Protein AF-A0A3S8WX24-F1 (afdb_monomer_lite)

Sequence (68 aa):
MWPRHADTPGATVVGVPEQDEEPPPGRHVTTTTEQGPFCLARCTCGWRGPARRARSQARKDAKNHTPE

Foldseek 3Di:
DDDDDDDDPPPPCPDDPPDPPLPDPPDWDWDWDDDDQAIKIATSVGDIHDPGHHPVVNVVSSVPDDDD

pLDDT: mean 75.64, std 15.4, range [43.84, 92.06]

Secondary structure (DSSP, 8-state):
----------------------PPTT---EEEEEETTEEEEEETTS-BPPSSB-HHHHHHHHHH----

Structure (mmCIF, N/CA/C/O backbone):
data_AF-A0A3S8WX24-F1
#
_entry.id   AF-A0A3S8WX24-F1
#
loop_
_atom_site.group_PDB
_atom_site.id
_atom_site.type_symbol
_atom_site.label_atom_id
_atom_site.label_alt_id
_atom_site.label_comp_id
_atom_site.label_asym_id
_atom_site.label_entity_id
_atom_site.label_seq_id
_atom_site.pdbx_PDB_ins_code
_atom_site.Cartn_x
_atom_site.Cartn_y
_atom_site.Cartn_z
_atom_site.occupancy
_atom_site.B_iso_or_equiv
_atom_site.auth_seq_id
_atom_site.auth_comp_id
_atom_site.auth_asym_id
_atom_site.auth_atom_id
_atom_site.pdbx_PDB_model_num
ATOM 1 N N . MET A 1 1 ? -49.273 1.803 19.730 1.00 43.84 1 MET A N 1
ATOM 2 C CA . MET A 1 1 ? -48.927 0.775 18.726 1.00 43.84 1 MET A CA 1
ATOM 3 C C . MET A 1 1 ? -47.998 1.390 17.679 1.00 43.84 1 MET A C 1
ATOM 5 O O . MET A 1 1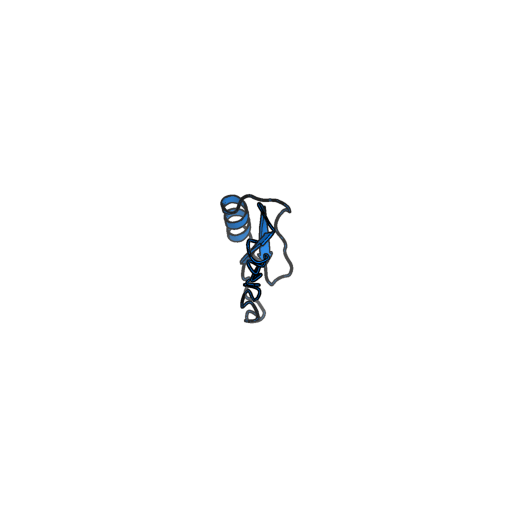 ? -48.474 1.978 16.724 1.00 43.84 1 MET A O 1
ATOM 9 N N . TRP A 1 2 ? -46.682 1.381 17.906 1.00 47.34 2 TRP A N 1
ATOM 10 C CA . TRP A 1 2 ? -45.702 1.833 16.902 1.00 47.34 2 TRP A CA 1
ATOM 11 C C . TRP A 1 2 ? -45.328 0.648 15.999 1.00 47.34 2 TRP A C 1
ATOM 13 O O . TRP A 1 2 ? -45.134 -0.448 16.535 1.00 47.34 2 TRP A O 1
ATOM 23 N N . PRO A 1 3 ? -45.241 0.807 14.667 1.00 59.97 3 PRO A N 1
ATOM 24 C CA . PRO A 1 3 ? -44.858 -0.290 13.800 1.00 59.97 3 PRO A CA 1
ATOM 25 C C . PRO A 1 3 ? -43.335 -0.503 13.796 1.00 59.97 3 PRO A C 1
ATOM 27 O O . PRO A 1 3 ? -42.535 0.412 13.641 1.00 59.97 3 PRO A O 1
ATOM 30 N N . ARG A 1 4 ? -43.026 -1.779 14.013 1.00 61.41 4 ARG A N 1
ATOM 31 C CA . ARG A 1 4 ? -41.825 -2.606 13.839 1.00 61.41 4 ARG A CA 1
ATOM 32 C C . ARG A 1 4 ? -40.648 -2.061 12.999 1.00 61.41 4 ARG A C 1
ATOM 34 O O . ARG A 1 4 ? -40.821 -1.590 11.883 1.00 61.41 4 ARG A O 1
ATOM 41 N N . HIS A 1 5 ? -39.446 -2.285 13.542 1.00 61.59 5 HIS A N 1
ATOM 42 C CA . HIS A 1 5 ? -38.119 -2.183 12.919 1.00 61.59 5 HIS A CA 1
ATOM 43 C C . HIS A 1 5 ? -38.005 -2.824 11.526 1.00 61.59 5 HIS A C 1
ATOM 45 O O . HIS A 1 5 ? -38.502 -3.933 11.334 1.00 61.59 5 HIS A O 1
ATOM 51 N N . ALA A 1 6 ? -37.213 -2.198 10.648 1.00 56.31 6 ALA A N 1
ATOM 52 C CA . ALA A 1 6 ? -36.015 -2.793 10.037 1.00 56.31 6 ALA A CA 1
ATOM 53 C C . ALA A 1 6 ? -35.323 -1.738 9.151 1.00 56.31 6 ALA A C 1
ATOM 55 O O . ALA A 1 6 ? -35.613 -1.640 7.961 1.00 56.31 6 ALA A O 1
ATOM 56 N N . ASP A 1 7 ? -34.420 -0.934 9.724 1.00 59.69 7 ASP A N 1
ATOM 57 C CA . ASP A 1 7 ? -33.455 -0.216 8.887 1.00 59.69 7 ASP A CA 1
ATOM 58 C C . ASP A 1 7 ? -32.440 -1.248 8.394 1.00 59.69 7 ASP A C 1
ATOM 60 O O . ASP A 1 7 ? -31.858 -2.006 9.174 1.00 59.69 7 ASP A O 1
ATOM 64 N N . THR A 1 8 ? -32.354 -1.376 7.079 1.00 62.19 8 THR A N 1
ATOM 65 C CA . THR A 1 8 ? -31.608 -2.432 6.401 1.00 62.19 8 THR A CA 1
ATOM 66 C C . THR A 1 8 ? -30.125 -2.086 6.466 1.00 62.19 8 THR A C 1
ATOM 68 O O . THR A 1 8 ? -29.748 -1.070 5.883 1.00 62.19 8 THR A O 1
ATOM 71 N N . PRO A 1 9 ? -29.232 -2.896 7.070 1.00 57.03 9 PRO A N 1
ATOM 72 C CA . PRO A 1 9 ? -27.819 -2.732 6.790 1.00 57.03 9 PRO A CA 1
ATOM 73 C C . PRO A 1 9 ? -27.577 -3.272 5.379 1.00 57.03 9 PRO A C 1
ATOM 75 O O . PRO A 1 9 ? -27.286 -4.450 5.176 1.00 57.03 9 PRO A O 1
ATOM 78 N N . GLY A 1 10 ? -27.737 -2.399 4.384 1.00 54.16 10 GLY A N 1
ATOM 79 C CA . GLY A 1 10 ? -27.179 -2.597 3.058 1.00 54.16 10 GLY A CA 1
ATOM 80 C C . GLY A 1 10 ? -25.666 -2.601 3.202 1.00 54.16 10 GLY A C 1
ATOM 81 O O . GLY A 1 10 ? -25.027 -1.558 3.125 1.00 54.16 10 GLY A O 1
ATOM 82 N N . ALA A 1 11 ? -25.096 -3.768 3.493 1.00 60.78 11 ALA A N 1
ATOM 83 C CA . ALA A 1 11 ? -23.665 -3.986 3.432 1.00 60.78 11 ALA A CA 1
ATOM 84 C C . ALA A 1 11 ? -23.240 -3.822 1.969 1.00 60.78 11 ALA A C 1
ATOM 86 O O . ALA A 1 11 ? -23.261 -4.771 1.186 1.00 60.78 11 ALA A O 1
ATOM 87 N N . THR A 1 12 ? -22.895 -2.595 1.582 1.00 61.91 12 THR A N 1
ATOM 88 C CA . THR A 1 12 ? -22.268 -2.308 0.298 1.00 61.91 12 THR A CA 1
ATOM 89 C C . THR A 1 12 ? -20.876 -2.925 0.340 1.00 61.91 12 THR A C 1
ATOM 91 O O . THR A 1 12 ? -19.920 -2.321 0.824 1.00 61.91 12 THR A O 1
ATOM 94 N N . VAL A 1 13 ? -20.758 -4.170 -0.117 1.00 61.56 13 VAL A N 1
ATOM 95 C CA . VAL A 1 13 ? -19.462 -4.779 -0.412 1.00 61.56 13 VAL A CA 1
ATOM 96 C C . VAL A 1 13 ? -18.899 -4.025 -1.613 1.00 61.56 13 VAL A C 1
ATOM 98 O O . VAL A 1 13 ? -19.160 -4.364 -2.762 1.00 61.56 13 VAL A O 1
ATOM 101 N N . VAL A 1 14 ? -18.142 -2.960 -1.355 1.00 59.66 14 VAL A N 1
ATOM 102 C CA . VAL A 1 14 ? -17.241 -2.379 -2.354 1.00 59.66 14 VAL A CA 1
ATOM 103 C C . VAL A 1 14 ? -16.019 -3.290 -2.378 1.00 59.66 14 VAL A C 1
ATOM 105 O O . VAL A 1 14 ? -15.052 -3.084 -1.650 1.00 59.66 14 VAL A O 1
ATOM 108 N N . GLY A 1 15 ? -16.128 -4.394 -3.109 1.00 54.72 15 GLY A N 1
ATOM 109 C CA . GLY A 1 15 ? -15.172 -5.492 -3.049 1.00 54.72 15 GLY A CA 1
ATOM 110 C C . GLY A 1 15 ? -14.777 -6.000 -4.420 1.00 54.72 15 GLY A C 1
ATOM 111 O O . GLY A 1 15 ? -14.976 -7.174 -4.688 1.00 54.72 15 GLY A O 1
ATOM 112 N N . VAL A 1 16 ? -14.196 -5.141 -5.259 1.00 50.03 16 VAL A N 1
ATOM 113 C CA . VAL A 1 16 ? -13.265 -5.593 -6.300 1.00 50.03 16 VAL A CA 1
ATOM 114 C C . VAL A 1 16 ? -12.184 -4.517 -6.448 1.00 50.03 16 VAL A C 1
ATOM 116 O O . VAL A 1 16 ? -12.430 -3.499 -7.093 1.00 50.03 16 VAL A O 1
ATOM 119 N N . PRO A 1 17 ? -10.999 -4.636 -5.818 1.00 51.28 17 PRO A N 1
ATOM 120 C CA . PRO A 1 17 ? -9.861 -3.905 -6.339 1.00 51.28 17 PRO A CA 1
ATOM 121 C C . PRO A 1 17 ? -9.549 -4.541 -7.692 1.00 51.28 17 PRO A C 1
ATOM 123 O O . PRO A 1 17 ? -8.978 -5.626 -7.739 1.00 51.28 17 PRO A O 1
ATOM 126 N N . GLU A 1 18 ? -9.979 -3.888 -8.769 1.00 52.22 18 GLU A N 1
ATOM 127 C CA . GLU A 1 18 ? -9.569 -4.195 -10.137 1.00 52.22 18 GLU A CA 1
ATOM 128 C C . GLU A 1 18 ? -8.034 -4.215 -10.187 1.00 52.22 18 GLU A C 1
ATOM 130 O O . GLU A 1 18 ? -7.348 -3.189 -10.140 1.00 52.22 18 GLU A O 1
ATOM 135 N N . GLN A 1 19 ? -7.485 -5.421 -10.110 1.00 54.25 19 GLN A N 1
ATOM 136 C CA . GLN A 1 19 ? -6.058 -5.702 -10.038 1.00 54.25 19 GLN A CA 1
ATOM 137 C C . GLN A 1 19 ? -5.786 -7.020 -10.774 1.00 54.25 19 GLN A C 1
ATOM 139 O O . GLN A 1 19 ? -5.055 -7.861 -10.264 1.00 54.25 19 GLN A O 1
ATOM 144 N N . ASP A 1 20 ? -6.369 -7.175 -11.961 1.00 54.25 20 ASP A N 1
ATOM 145 C CA . ASP A 1 20 ? -6.052 -8.248 -12.911 1.00 54.25 20 ASP A CA 1
ATOM 146 C C . ASP A 1 20 ? -5.565 -7.646 -14.239 1.00 54.25 20 ASP A C 1
ATOM 148 O O . ASP A 1 20 ? -5.937 -8.069 -15.325 1.00 54.25 20 ASP A O 1
ATOM 152 N N . GLU A 1 21 ? -4.709 -6.627 -14.152 1.00 56.06 21 GLU A N 1
ATOM 153 C CA . GLU A 1 21 ? -3.744 -6.366 -15.219 1.00 56.06 21 GLU A CA 1
ATOM 154 C C . GLU A 1 21 ? -2.456 -7.062 -14.775 1.00 56.06 21 GLU A C 1
ATOM 156 O O . GLU A 1 21 ? -1.667 -6.503 -14.002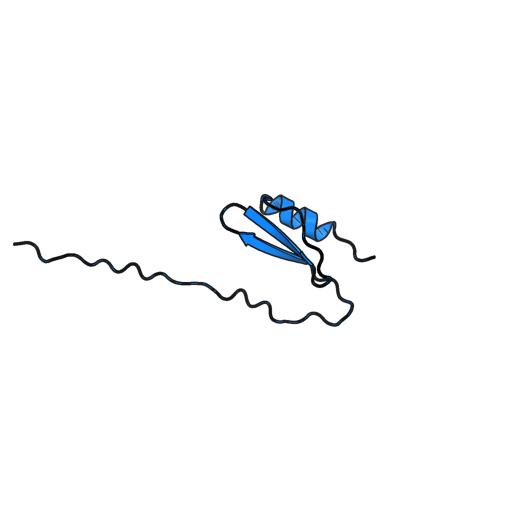 1.00 56.06 21 GLU A O 1
ATOM 161 N N . GLU A 1 22 ? -2.286 -8.328 -15.168 1.00 58.34 22 GLU A N 1
ATOM 162 C CA . GLU A 1 22 ? -1.009 -9.018 -15.000 1.00 58.34 22 GLU A CA 1
ATOM 163 C C . GLU A 1 22 ? 0.066 -8.147 -15.660 1.00 58.34 22 GLU A C 1
ATOM 165 O O . GLU A 1 22 ? 0.013 -7.902 -16.869 1.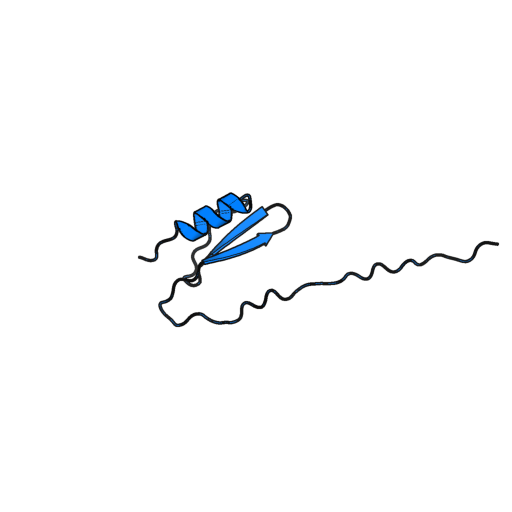00 58.34 22 GLU A O 1
ATOM 170 N N . PRO A 1 23 ? 1.019 -7.588 -14.894 1.00 59.56 23 PRO A N 1
ATOM 171 C CA . PRO A 1 23 ? 2.035 -6.754 -15.502 1.00 59.56 23 PRO A CA 1
ATOM 172 C C . PRO A 1 23 ? 2.850 -7.601 -16.480 1.00 59.56 23 PRO A C 1
ATOM 174 O O . PRO A 1 23 ? 3.084 -8.785 -16.222 1.00 59.56 23 PRO A O 1
ATOM 177 N N . PRO A 1 24 ? 3.343 -6.995 -17.571 1.00 62.91 24 PRO A N 1
ATOM 178 C CA . PRO A 1 24 ? 4.190 -7.703 -18.513 1.00 62.91 24 PRO A CA 1
ATOM 179 C C . PRO A 1 24 ? 5.358 -8.373 -17.768 1.00 62.91 24 PRO A C 1
ATOM 181 O O . PRO A 1 24 ? 5.931 -7.752 -16.859 1.00 62.91 24 PRO A O 1
ATOM 184 N N . PRO A 1 25 ? 5.712 -9.623 -18.123 1.00 63.84 25 PRO A N 1
ATOM 185 C CA . PRO A 1 25 ? 6.767 -10.365 -17.445 1.00 63.84 25 PRO A CA 1
ATOM 186 C C . PRO A 1 25 ? 8.062 -9.544 -17.469 1.00 63.84 25 PRO A C 1
ATOM 188 O O . PRO A 1 25 ? 8.534 -9.137 -18.528 1.00 63.84 25 PRO A O 1
ATOM 191 N N . GLY A 1 26 ? 8.592 -9.242 -16.280 1.00 69.19 26 GLY A N 1
ATOM 192 C CA . GLY A 1 26 ? 9.777 -8.397 -16.082 1.00 69.19 26 GLY A CA 1
ATOM 193 C C . GLY A 1 26 ? 9.498 -6.974 -15.581 1.00 69.19 26 GLY A C 1
ATOM 194 O O . GLY A 1 26 ? 10.424 -6.302 -15.130 1.00 69.19 26 GLY A O 1
ATOM 195 N N . ARG A 1 27 ? 8.244 -6.493 -15.578 1.00 76.12 27 ARG A N 1
ATOM 196 C CA . ARG A 1 27 ? 7.907 -5.206 -14.948 1.00 76.12 27 ARG A CA 1
ATOM 197 C C . ARG A 1 27 ? 7.537 -5.400 -13.479 1.00 76.12 27 ARG A C 1
ATOM 199 O O . ARG A 1 27 ? 6.492 -5.957 -13.144 1.00 76.12 27 ARG A O 1
ATOM 206 N N . HIS A 1 28 ? 8.359 -4.846 -12.597 1.00 84.75 28 HIS A N 1
ATOM 207 C CA . HIS A 1 28 ? 8.073 -4.805 -11.168 1.00 84.75 28 HIS A CA 1
ATOM 208 C C . HIS A 1 28 ? 7.092 -3.681 -10.863 1.00 84.75 28 HIS A C 1
ATOM 210 O O . HIS A 1 28 ? 7.425 -2.497 -10.919 1.00 84.75 28 HIS A O 1
ATOM 216 N N . VAL A 1 29 ? 5.856 -4.062 -10.559 1.00 86.44 29 VAL A N 1
ATOM 217 C CA . VAL A 1 29 ? 4.798 -3.132 -10.178 1.00 86.44 29 VAL A CA 1
ATOM 218 C C . VAL A 1 29 ? 4.553 -3.287 -8.693 1.00 86.44 29 VAL A C 1
ATOM 220 O O . VAL A 1 29 ? 4.168 -4.360 -8.227 1.00 86.44 29 VAL A O 1
ATOM 223 N N . THR A 1 30 ? 4.789 -2.220 -7.935 1.00 89.44 30 THR A N 1
ATOM 224 C CA . THR A 1 30 ? 4.473 -2.185 -6.510 1.00 89.44 30 THR A CA 1
ATOM 225 C C . THR A 1 30 ? 3.092 -1.585 -6.288 1.00 89.44 30 THR A C 1
ATOM 227 O O . THR A 1 30 ? 2.750 -0.525 -6.807 1.00 89.44 30 THR A O 1
ATOM 230 N N . THR A 1 31 ? 2.271 -2.284 -5.516 1.00 88.31 31 THR A N 1
ATOM 231 C CA . THR A 1 31 ? 0.917 -1.867 -5.142 1.00 88.31 31 THR A CA 1
ATOM 232 C C . THR A 1 31 ? 0.779 -1.907 -3.628 1.00 88.31 31 THR A C 1
ATOM 234 O O . THR A 1 31 ? 1.465 -2.670 -2.947 1.00 88.31 31 THR A O 1
ATOM 237 N N . THR A 1 32 ? -0.079 -1.055 -3.070 1.00 91.06 32 THR A N 1
ATOM 238 C CA . THR A 1 32 ? -0.370 -1.049 -1.632 1.00 91.06 32 THR A CA 1
ATOM 239 C C . THR A 1 32 ? -1.808 -1.469 -1.396 1.00 91.06 32 THR A C 1
ATOM 241 O O . THR A 1 32 ? -2.719 -0.842 -1.927 1.00 91.06 32 THR A O 1
ATOM 244 N N . THR A 1 33 ? -2.007 -2.494 -0.575 1.00 87.94 33 THR A N 1
ATOM 245 C CA . THR A 1 33 ? -3.324 -2.996 -0.178 1.00 87.94 33 THR A CA 1
ATOM 246 C C . THR A 1 33 ? -3.625 -2.571 1.255 1.00 87.94 33 THR A C 1
ATOM 248 O O . THR A 1 33 ? -2.770 -2.696 2.137 1.00 87.94 33 THR A O 1
ATOM 251 N N . GLU A 1 34 ? -4.836 -2.077 1.499 1.00 88.94 34 GLU A N 1
ATOM 252 C CA . GLU A 1 34 ? -5.312 -1.715 2.836 1.00 88.94 34 GLU A CA 1
ATOM 253 C C . GLU A 1 34 ? -5.930 -2.939 3.525 1.00 88.94 34 GLU A C 1
ATOM 255 O O . GLU A 1 34 ? -6.765 -3.631 2.951 1.00 88.94 34 GLU A O 1
ATOM 260 N N . GLN A 1 35 ? -5.513 -3.219 4.760 1.00 86.25 35 GLN A N 1
ATOM 261 C CA . GLN A 1 35 ? -6.074 -4.265 5.616 1.00 86.25 35 GLN A CA 1
ATOM 262 C C . GLN A 1 35 ? -6.486 -3.639 6.953 1.00 86.25 35 GLN A C 1
ATOM 264 O O . GLN A 1 35 ? -5.694 -3.547 7.898 1.00 86.25 35 GLN A O 1
ATOM 269 N N . GLY A 1 36 ? -7.730 -3.151 7.006 1.00 87.38 36 GLY A N 1
ATOM 270 C CA . GLY A 1 36 ? -8.273 -2.415 8.149 1.00 87.38 36 GLY A CA 1
ATOM 271 C C . GLY A 1 36 ? -7.501 -1.110 8.406 1.00 87.38 36 GLY A C 1
ATOM 272 O O . GLY A 1 36 ? -7.366 -0.302 7.489 1.00 87.38 36 GLY A O 1
ATOM 273 N N . PRO A 1 37 ? -6.963 -0.877 9.621 1.00 84.75 37 PRO A N 1
ATOM 274 C CA . PRO A 1 37 ? -6.187 0.330 9.920 1.00 84.75 37 PRO A CA 1
ATOM 275 C C . PRO A 1 37 ? -4.755 0.301 9.350 1.00 84.75 37 PRO A C 1
ATOM 277 O O . PRO A 1 37 ? -4.003 1.261 9.522 1.00 84.75 37 PRO A O 1
ATOM 280 N N . PHE A 1 38 ? -4.353 -0.791 8.693 1.00 86.69 38 PHE A N 1
ATOM 281 C CA . PHE A 1 38 ? -2.997 -0.999 8.195 1.00 86.69 38 PHE A CA 1
ATOM 282 C C . PHE A 1 38 ? -2.933 -1.040 6.668 1.00 86.69 38 PHE A C 1
ATOM 284 O O . PHE A 1 38 ? -3.916 -1.287 5.981 1.00 86.69 38 PHE A O 1
ATOM 291 N N . CYS A 1 39 ? -1.734 -0.853 6.130 1.00 90.31 39 CYS A N 1
ATOM 292 C CA . CYS A 1 39 ? -1.402 -1.062 4.729 1.00 90.31 39 CYS A CA 1
ATOM 293 C C . CYS A 1 39 ? -0.224 -2.023 4.592 1.00 90.31 39 CYS A C 1
ATOM 295 O O . CYS A 1 39 ? 0.676 -2.045 5.435 1.00 90.31 39 CYS A O 1
ATOM 297 N N . LEU A 1 40 ? -0.230 -2.774 3.495 1.00 89.94 40 LEU A N 1
ATOM 298 C CA . LEU A 1 40 ? 0.836 -3.670 3.066 1.00 89.94 40 LEU A CA 1
ATOM 299 C C . LEU A 1 40 ? 1.249 -3.298 1.639 1.00 89.94 40 LEU A C 1
ATOM 301 O O . LEU A 1 40 ? 0.388 -3.119 0.784 1.00 89.94 40 LEU A O 1
ATOM 305 N N . ALA A 1 41 ? 2.550 -3.210 1.373 1.00 91.88 41 ALA A N 1
ATOM 306 C CA . ALA A 1 41 ? 3.065 -3.148 0.008 1.00 91.88 41 ALA A CA 1
ATOM 307 C C . ALA A 1 41 ? 3.253 -4.566 -0.555 1.00 91.88 41 ALA A C 1
ATOM 309 O O . ALA A 1 41 ? 3.710 -5.457 0.158 1.00 91.88 41 ALA A O 1
ATOM 310 N N . ARG A 1 42 ? 2.939 -4.777 -1.831 1.00 90.75 42 ARG A N 1
ATOM 311 C CA . ARG A 1 42 ? 3.235 -6.006 -2.576 1.00 90.75 42 ARG A CA 1
ATOM 312 C C . ARG A 1 42 ? 3.843 -5.646 -3.925 1.00 90.75 42 ARG A C 1
ATOM 314 O O . ARG A 1 42 ? 3.477 -4.626 -4.502 1.00 90.75 42 ARG A O 1
ATOM 321 N N . CYS A 1 43 ? 4.751 -6.470 -4.423 1.00 90.44 43 CYS A N 1
ATOM 322 C CA . CYS A 1 43 ? 5.250 -6.385 -5.785 1.00 90.44 43 CYS A CA 1
ATOM 323 C C . CYS A 1 43 ? 4.832 -7.621 -6.572 1.00 90.44 43 CYS A C 1
ATOM 325 O O . CYS A 1 43 ? 4.685 -8.715 -6.027 1.00 90.44 43 CYS A O 1
ATOM 327 N N . THR A 1 44 ? 4.685 -7.444 -7.873 1.00 86.38 44 THR A N 1
ATOM 328 C CA . THR A 1 44 ? 4.339 -8.502 -8.820 1.00 86.38 44 THR A CA 1
ATOM 329 C C . THR A 1 44 ? 5.457 -9.528 -9.019 1.00 86.38 44 THR A C 1
ATOM 331 O O . THR A 1 44 ? 5.191 -10.609 -9.522 1.00 86.38 44 THR A O 1
ATOM 334 N N . CYS A 1 45 ? 6.672 -9.270 -8.518 1.00 86.56 45 CYS A N 1
ATOM 335 C CA . CYS A 1 45 ? 7.733 -10.280 -8.396 1.00 86.56 45 CYS A CA 1
ATOM 336 C C . CYS A 1 45 ? 7.566 -11.246 -7.212 1.00 86.56 45 CYS A C 1
ATOM 338 O O . CYS A 1 45 ? 8.422 -12.093 -6.980 1.00 86.56 45 CYS A O 1
ATOM 340 N N . GLY A 1 46 ? 6.503 -11.095 -6.419 1.00 86.75 46 GLY A N 1
ATOM 341 C CA . GLY A 1 46 ? 6.259 -11.897 -5.221 1.00 86.75 46 GLY A CA 1
ATOM 342 C C . GLY A 1 46 ? 6.761 -11.262 -3.922 1.00 86.75 46 GLY A C 1
ATOM 343 O O . GLY A 1 46 ? 6.429 -11.759 -2.844 1.00 86.75 46 GLY A O 1
ATOM 344 N N . TRP A 1 47 ? 7.488 -10.138 -3.986 1.00 90.12 47 TRP A N 1
ATOM 345 C CA . TRP A 1 47 ? 7.906 -9.406 -2.788 1.00 90.12 47 TRP A CA 1
ATOM 346 C C . TRP A 1 47 ? 6.708 -8.850 -2.012 1.00 90.12 47 TRP A C 1
ATOM 348 O O . TRP A 1 47 ? 5.739 -8.339 -2.581 1.00 90.12 47 TRP A O 1
ATOM 358 N N . ARG A 1 48 ? 6.789 -8.911 -0.682 1.00 89.50 48 ARG A N 1
ATOM 359 C CA . ARG A 1 48 ? 5.800 -8.338 0.233 1.00 89.50 48 ARG A CA 1
ATOM 360 C C . ARG A 1 48 ? 6.522 -7.487 1.264 1.00 89.50 48 ARG A C 1
ATOM 362 O O . ARG A 1 48 ? 7.457 -7.946 1.915 1.00 89.50 48 ARG A O 1
ATOM 369 N N . GLY A 1 49 ? 6.067 -6.250 1.407 1.00 87.94 49 GLY A N 1
ATOM 370 C CA . GLY A 1 49 ? 6.555 -5.333 2.420 1.00 87.94 49 GLY A CA 1
ATOM 371 C C . GLY A 1 49 ? 6.172 -5.773 3.839 1.00 87.94 49 GLY A C 1
ATOM 372 O O . GLY A 1 49 ? 5.371 -6.696 4.022 1.00 87.94 49 GLY A O 1
ATOM 373 N N . PRO A 1 50 ? 6.716 -5.102 4.867 1.00 86.75 50 PRO A N 1
ATOM 374 C CA . PRO A 1 50 ? 6.455 -5.435 6.262 1.00 86.75 50 PRO A CA 1
ATOM 375 C C . PRO A 1 50 ? 4.962 -5.414 6.612 1.00 86.75 50 PRO A C 1
ATOM 377 O O . PRO A 1 50 ? 4.223 -4.509 6.215 1.00 86.75 50 PRO A O 1
ATOM 380 N N . ALA A 1 51 ? 4.525 -6.383 7.418 1.00 78.88 51 ALA A N 1
ATOM 381 C CA . ALA A 1 51 ? 3.161 -6.416 7.928 1.00 78.88 51 ALA A CA 1
ATOM 382 C C . ALA A 1 51 ? 2.900 -5.231 8.878 1.00 78.88 51 ALA A C 1
ATOM 384 O O . ALA A 1 51 ? 3.756 -4.863 9.682 1.00 78.88 51 ALA A O 1
ATOM 385 N N . ARG A 1 52 ? 1.685 -4.671 8.813 1.00 82.44 52 ARG A N 1
ATOM 386 C CA . ARG A 1 52 ? 1.187 -3.585 9.682 1.00 82.44 52 ARG A CA 1
ATOM 387 C C . ARG A 1 52 ? 1.969 -2.266 9.553 1.00 82.44 52 ARG A C 1
ATOM 389 O O . ARG A 1 52 ? 2.697 -1.859 10.458 1.00 82.44 52 ARG A O 1
ATOM 396 N N . ARG A 1 53 ? 1.780 -1.549 8.440 1.00 86.31 53 ARG A N 1
ATOM 397 C CA . ARG A 1 53 ? 2.316 -0.191 8.236 1.00 86.31 53 ARG A CA 1
ATOM 398 C C . ARG A 1 53 ? 1.212 0.848 8.099 1.00 86.31 53 ARG A C 1
ATOM 400 O O . ARG A 1 53 ? 0.134 0.555 7.597 1.00 86.31 53 ARG A O 1
ATOM 407 N N . ALA A 1 54 ? 1.493 2.084 8.512 1.00 90.62 54 ALA A N 1
ATOM 408 C CA . ALA A 1 54 ? 0.661 3.220 8.126 1.00 90.62 54 ALA A CA 1
A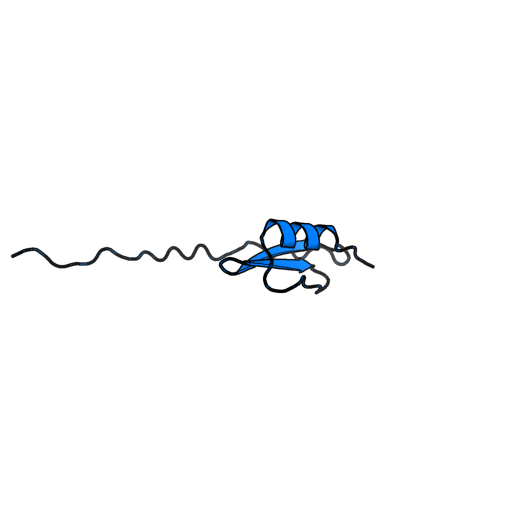TOM 409 C C . ALA A 1 54 ? 0.696 3.393 6.597 1.00 90.62 54 ALA A C 1
ATOM 411 O O . ALA A 1 54 ? 1.703 3.064 5.964 1.00 90.62 54 ALA A O 1
ATOM 412 N N . ARG A 1 55 ? -0.356 3.966 5.996 1.00 88.25 55 ARG A N 1
ATOM 413 C CA . ARG A 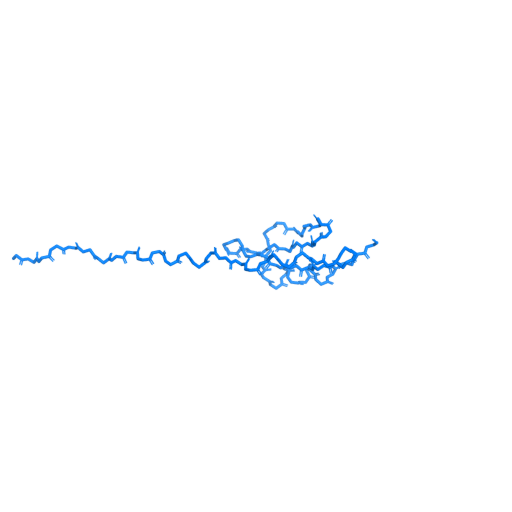1 55 ? -0.445 4.114 4.52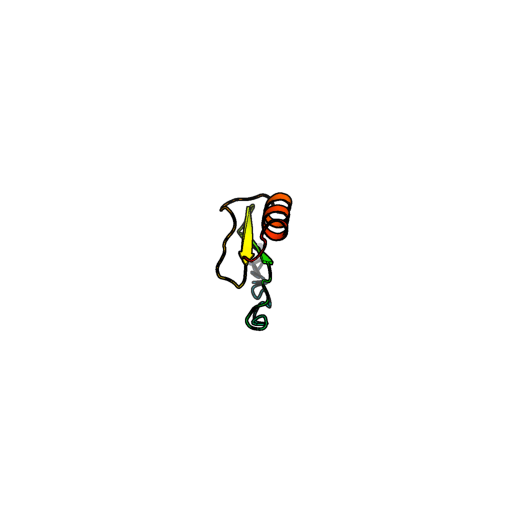6 1.00 88.25 55 ARG A CA 1
ATOM 414 C C . ARG A 1 55 ? 0.750 4.837 3.909 1.00 88.25 55 ARG A C 1
ATOM 416 O O . ARG A 1 55 ? 1.172 4.527 2.800 1.00 88.25 55 ARG A O 1
ATOM 423 N N . SER A 1 56 ? 1.259 5.860 4.592 1.00 91.12 56 SER A N 1
ATOM 424 C CA . SER A 1 56 ? 2.424 6.628 4.141 1.00 91.12 56 SER A CA 1
ATOM 425 C C . SER A 1 56 ? 3.693 5.781 4.163 1.00 91.12 56 SER A C 1
ATOM 427 O O . SER A 1 56 ? 4.473 5.840 3.217 1.00 91.12 56 SER A O 1
ATOM 429 N N . GLN A 1 57 ? 3.874 4.962 5.199 1.00 91.31 57 GLN A N 1
ATOM 430 C CA . GLN A 1 57 ? 5.030 4.083 5.323 1.00 91.31 57 GLN A CA 1
ATOM 431 C C . GLN A 1 57 ? 4.976 2.940 4.306 1.00 91.31 57 GLN A C 1
ATOM 433 O O . GLN A 1 57 ? 5.953 2.731 3.602 1.00 91.31 57 GLN A O 1
ATOM 438 N N . ALA A 1 58 ? 3.819 2.299 4.123 1.00 91.50 58 ALA A N 1
ATOM 439 C CA . ALA A 1 58 ? 3.648 1.275 3.091 1.00 91.50 58 ALA A CA 1
ATOM 440 C C . ALA A 1 58 ? 3.967 1.815 1.682 1.00 91.50 58 ALA A C 1
ATOM 442 O O . ALA A 1 58 ? 4.616 1.141 0.889 1.00 91.50 58 ALA A O 1
ATOM 443 N N . ARG A 1 59 ? 3.578 3.065 1.383 1.00 89.88 59 ARG A N 1
ATOM 444 C CA . ARG A 1 59 ? 3.939 3.732 0.120 1.00 89.88 59 ARG A CA 1
ATOM 445 C C . ARG A 1 59 ? 5.438 4.002 -0.010 1.00 89.88 59 ARG A C 1
ATOM 447 O O . ARG A 1 59 ? 5.961 3.909 -1.114 1.00 89.88 59 ARG A O 1
ATOM 454 N N . LYS A 1 60 ? 6.132 4.350 1.078 1.00 92.06 60 LYS A N 1
ATOM 455 C CA . LYS A 1 60 ? 7.598 4.495 1.067 1.00 92.06 60 LYS A CA 1
ATOM 456 C C . LYS A 1 60 ? 8.275 3.153 0.811 1.00 92.06 60 LYS A C 1
ATOM 458 O O . LYS A 1 60 ? 9.145 3.081 -0.046 1.00 92.06 60 LYS A O 1
ATOM 463 N N . ASP A 1 61 ? 7.820 2.101 1.483 1.00 90.44 61 ASP A N 1
ATOM 464 C CA . ASP A 1 61 ? 8.357 0.750 1.318 1.00 90.44 61 ASP A CA 1
ATOM 465 C C . ASP A 1 61 ? 8.186 0.275 -0.140 1.00 90.44 61 ASP A C 1
ATOM 467 O O . ASP A 1 61 ? 9.128 -0.233 -0.738 1.00 90.44 61 ASP A O 1
ATOM 471 N N . ALA A 1 62 ? 7.025 0.541 -0.753 1.00 89.50 62 ALA A N 1
ATOM 472 C CA . ALA A 1 62 ? 6.757 0.255 -2.166 1.00 89.50 62 ALA A CA 1
ATOM 473 C C . ALA A 1 62 ? 7.659 1.032 -3.144 1.00 89.50 62 ALA A C 1
ATOM 475 O O . ALA A 1 62 ? 8.005 0.504 -4.196 1.00 89.50 62 ALA A O 1
ATOM 476 N N . LYS A 1 63 ? 8.027 2.281 -2.823 1.00 89.88 63 LYS A N 1
ATOM 477 C CA . LYS A 1 63 ? 8.934 3.103 -3.646 1.00 89.88 63 LYS A CA 1
ATOM 478 C C . LYS A 1 63 ? 10.396 2.688 -3.512 1.00 89.88 63 LYS A C 1
ATOM 480 O O . LYS A 1 63 ? 11.146 2.818 -4.467 1.00 89.88 63 LYS A O 1
ATOM 485 N N . ASN A 1 64 ? 10.786 2.233 -2.324 1.00 90.00 64 ASN A N 1
ATOM 486 C CA . ASN A 1 64 ? 12.149 1.797 -2.033 1.00 90.00 64 ASN A CA 1
ATOM 487 C C . ASN A 1 64 ? 12.439 0.380 -2.546 1.00 90.00 64 ASN A C 1
ATOM 489 O O . ASN A 1 64 ? 13.592 -0.041 -2.530 1.00 90.00 64 ASN A O 1
ATOM 493 N N . HIS A 1 65 ? 11.414 -0.373 -2.950 1.00 88.56 65 HIS A N 1
ATOM 494 C CA . HIS A 1 65 ? 11.608 -1.675 -3.567 1.00 88.56 65 HIS A CA 1
ATOM 495 C C . HIS A 1 65 ? 12.145 -1.501 -4.990 1.00 88.56 65 HIS A C 1
ATOM 497 O O . HIS A 1 65 ? 11.413 -1.103 -5.897 1.00 88.56 65 HIS A O 1
ATOM 503 N N . THR A 1 66 ? 13.422 -1.824 -5.163 1.00 81.88 66 THR A N 1
ATOM 504 C CA . THR A 1 66 ? 14.071 -1.913 -6.467 1.00 81.88 66 THR A CA 1
ATOM 505 C C . THR A 1 66 ? 14.135 -3.381 -6.872 1.00 81.88 66 THR A C 1
ATOM 507 O O . THR A 1 66 ? 14.552 -4.202 -6.053 1.00 81.88 66 THR A O 1
ATOM 510 N N . PRO A 1 67 ? 13.719 -3.730 -8.094 1.00 69.44 67 PRO A N 1
ATOM 511 C CA . PRO A 1 67 ? 13.995 -5.050 -8.631 1.00 69.44 67 PRO A CA 1
ATOM 512 C C . PRO A 1 67 ? 15.481 -5.244 -8.896 1.00 69.44 67 PRO A C 1
ATOM 514 O O . PRO A 1 67 ? 16.098 -4.382 -9.521 1.00 69.44 67 PRO A O 1
ATOM 517 N N . GLU A 1 68 ? 16.033 -6.342 -8.393 1.00 61.84 68 GLU A N 1
ATOM 518 C CA . GLU A 1 68 ? 17.389 -6.804 -8.709 1.00 61.84 68 GLU A CA 1
ATOM 519 C C . GLU A 1 68 ? 17.398 -7.723 -9.934 1.00 61.84 68 GLU A C 1
ATOM 521 O O . GLU A 1 68 ? 16.434 -8.511 -10.087 1.00 61.84 68 GLU A O 1
#

Radius of gyration: 18.75 Å; chains: 1; bounding box: 66×18×37 Å